Protein AF-A0A1Y4CCP4-F1 (afdb_monomer_lite)

Radius of gyration: 14.46 Å; chains: 1; bounding box: 36×30×36 Å

Foldseek 3Di:
DWDQVLVLLVVLCVLVVQAAPVQSVVQSVVVLVCPDFKWKWKDFGHHIDIDHLLQCLAPPRPNVCVLQVCAPHPGTDMWMKMWGFPDADPSTGITWIATDDSNVVNVLSVVRRDNDSVSCVVVSVVVRVVRVPPDIPPDSVSVVVVSVVSD

Secondary structure (DSSP, 8-state):
--EEHHHHHHHHHHH-TTS-HHHHHHHHHHHHTT--SEEEEEEETTEEEEEEHHHHTBTT-HHHHHHHTTTT---S-EEEEEEEEEEEETTEEEEEEEEE-HHHHHHHHHHH-BSSHHHHHHHHHHHHHHHHHS--B-SHHHHHHHHHHT-

Sequence (151 aa):
MKADLTGILALFADYRPQLDPDSLALDIRKLERQEDKDYLFLSRREKSYLFPVEDVYLAESYANLCWTAYLGFPGPHVDALYLHVSRAVHGHPFGSVTVLDYAASAQDAERFAARTRREAVPYVRRVVRHYRTHVQIGSTLDFIKILRESR

Structure (mmCIF, N/CA/C/O backbone):
data_AF-A0A1Y4CCP4-F1
#
_entry.id   AF-A0A1Y4CCP4-F1
#
loop_
_atom_site.group_PDB
_atom_site.id
_atom_site.type_symbol
_atom_site.label_atom_id
_atom_site.label_alt_id
_atom_site.label_comp_id
_atom_site.label_asym_id
_atom_site.label_entity_id
_atom_site.label_seq_id
_atom_site.pdbx_PDB_ins_code
_atom_site.Cartn_x
_atom_site.Cartn_y
_atom_site.Cartn_z
_atom_site.occupancy
_atom_site.B_iso_or_equiv
_atom_site.auth_seq_id
_atom_site.auth_comp_id
_atom_site.auth_asym_id
_atom_site.auth_atom_id
_atom_site.pdbx_PDB_model_num
ATOM 1 N N . MET A 1 1 ? -5.529 1.743 -20.017 1.00 55.31 1 MET A N 1
ATOM 2 C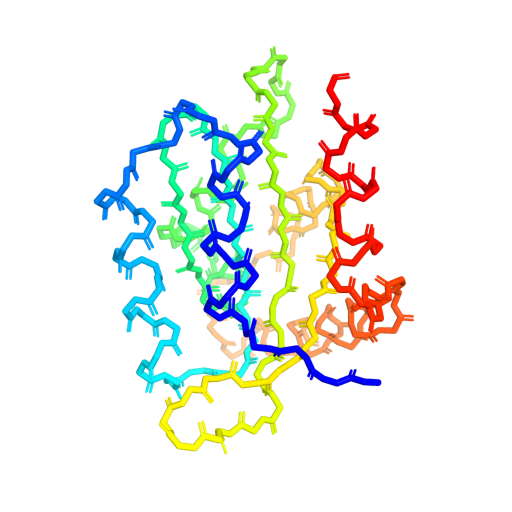 CA . MET A 1 1 ? -4.599 0.592 -20.067 1.00 55.31 1 MET A CA 1
ATOM 3 C C . MET A 1 1 ? -4.506 -0.007 -18.661 1.00 55.31 1 MET A C 1
ATOM 5 O O . MET A 1 1 ? -4.713 0.737 -17.711 1.00 55.31 1 MET A O 1
ATOM 9 N N . LYS A 1 2 ? -4.311 -1.323 -18.504 1.00 79.12 2 LYS A N 1
ATOM 10 C CA . LYS A 1 2 ? -4.103 -1.978 -17.195 1.00 79.12 2 LYS A CA 1
ATOM 11 C C . LYS A 1 2 ? -2.723 -2.620 -17.209 1.00 79.12 2 LYS A C 1
ATOM 13 O O . LYS A 1 2 ? -2.410 -3.298 -18.184 1.00 79.12 2 LYS A O 1
ATOM 18 N N . ALA A 1 3 ? -1.930 -2.374 -16.176 1.00 84.06 3 ALA A N 1
ATOM 19 C CA . ALA A 1 3 ? -0.546 -2.818 -16.098 1.00 84.06 3 ALA A CA 1
ATOM 20 C C . ALA A 1 3 ? -0.421 -4.106 -15.283 1.00 84.06 3 ALA A C 1
ATOM 22 O O . ALA A 1 3 ? -1.238 -4.349 -14.393 1.00 84.06 3 ALA A O 1
ATOM 23 N N . ASP A 1 4 ? 0.599 -4.902 -15.588 1.00 90.88 4 ASP A N 1
ATOM 24 C CA . ASP A 1 4 ? 1.053 -5.975 -14.708 1.00 90.88 4 ASP A CA 1
ATOM 25 C C . ASP A 1 4 ? 1.650 -5.346 -13.446 1.00 90.88 4 ASP A C 1
ATOM 27 O O . ASP A 1 4 ? 2.652 -4.630 -13.505 1.00 90.88 4 ASP A O 1
ATOM 31 N N . LEU A 1 5 ? 0.999 -5.574 -12.307 1.00 92.75 5 LEU A N 1
ATOM 32 C CA . LEU A 1 5 ? 1.408 -4.967 -11.049 1.00 92.75 5 LEU A CA 1
ATOM 33 C C . LEU A 1 5 ? 2.695 -5.593 -10.500 1.00 92.75 5 LEU A C 1
ATOM 35 O O . LEU A 1 5 ? 3.468 -4.891 -9.853 1.00 92.75 5 LEU A O 1
ATOM 39 N N . THR A 1 6 ? 2.961 -6.871 -10.791 1.00 93.56 6 THR A N 1
ATOM 40 C CA . THR A 1 6 ? 4.230 -7.513 -10.406 1.00 93.56 6 THR A CA 1
ATOM 41 C C . THR A 1 6 ? 5.387 -6.936 -11.207 1.00 93.56 6 THR A C 1
ATOM 43 O O . THR A 1 6 ? 6.397 -6.548 -10.626 1.00 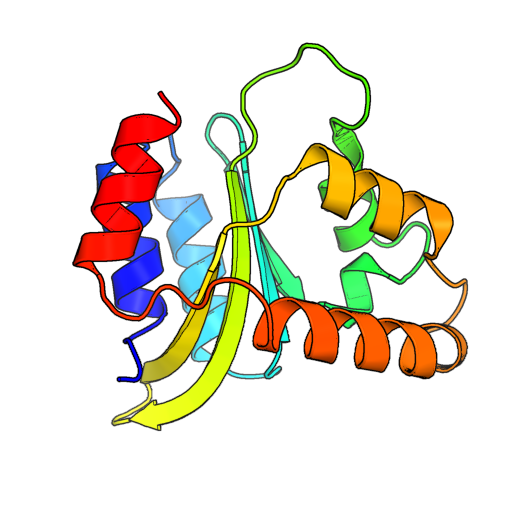93.56 6 THR A O 1
ATOM 46 N N . GLY A 1 7 ? 5.193 -6.751 -12.516 1.00 91.00 7 GLY A N 1
ATOM 47 C CA . GLY A 1 7 ? 6.147 -6.060 -13.382 1.00 91.00 7 GLY A CA 1
ATOM 48 C C . GLY A 1 7 ? 6.407 -4.611 -12.959 1.00 91.00 7 GLY A C 1
ATOM 49 O O . GLY A 1 7 ? 7.547 -4.157 -13.011 1.00 91.00 7 GLY A O 1
ATOM 50 N N . ILE A 1 8 ? 5.386 -3.889 -12.480 1.00 89.62 8 ILE A N 1
ATOM 51 C CA . ILE A 1 8 ? 5.577 -2.540 -11.920 1.00 89.62 8 ILE A CA 1
ATOM 52 C C . ILE A 1 8 ? 6.453 -2.573 -10.664 1.00 89.62 8 ILE A C 1
ATOM 54 O O . ILE A 1 8 ? 7.358 -1.749 -10.547 1.00 89.62 8 ILE A O 1
ATOM 58 N N . LEU A 1 9 ? 6.195 -3.491 -9.729 1.00 92.00 9 LEU A N 1
ATOM 59 C CA . LEU A 1 9 ? 6.995 -3.604 -8.508 1.00 92.00 9 LEU A CA 1
ATOM 60 C C . LEU A 1 9 ? 8.436 -4.038 -8.807 1.00 92.00 9 LEU A C 1
ATOM 62 O O . LEU A 1 9 ? 9.363 -3.493 -8.219 1.00 92.00 9 LEU A O 1
ATOM 66 N N . ALA A 1 10 ? 8.639 -4.948 -9.761 1.00 91.38 10 ALA A N 1
ATOM 67 C CA . ALA A 1 10 ? 9.975 -5.319 -10.221 1.00 91.38 10 ALA A CA 1
ATOM 68 C C . ALA A 1 10 ? 10.721 -4.110 -10.809 1.00 91.38 10 ALA A C 1
ATOM 70 O O . ALA A 1 10 ? 11.841 -3.821 -10.400 1.00 91.38 10 ALA A O 1
ATOM 71 N N . LEU A 1 11 ? 10.063 -3.341 -11.683 1.00 88.12 11 LEU A N 1
ATOM 72 C CA . LEU A 1 11 ? 10.630 -2.113 -12.241 1.00 88.12 11 LEU A CA 1
ATOM 73 C C . LEU A 1 11 ? 10.920 -1.063 -11.163 1.00 88.12 11 LEU A C 1
ATOM 75 O O . LEU A 1 11 ? 11.898 -0.331 -11.265 1.00 88.12 11 LEU A O 1
ATOM 79 N N . PHE A 1 12 ? 10.084 -0.961 -10.129 1.00 86.50 12 PHE A N 1
ATOM 80 C CA . PHE A 1 12 ? 10.320 -0.047 -9.013 1.00 86.50 12 PHE A CA 1
ATOM 81 C C . PHE A 1 12 ? 11.688 -0.299 -8.353 1.00 86.50 12 PHE A C 1
ATOM 83 O O . PHE A 1 12 ? 12.386 0.662 -8.018 1.00 86.50 12 PHE A O 1
ATOM 90 N N . ALA A 1 13 ? 12.107 -1.565 -8.240 1.00 86.06 13 ALA A N 1
ATOM 91 C CA . ALA A 1 13 ? 13.412 -1.947 -7.698 1.00 86.06 13 ALA A CA 1
ATOM 92 C C . ALA A 1 13 ? 14.580 -1.363 -8.512 1.00 86.06 13 ALA A C 1
ATOM 94 O O . ALA A 1 13 ? 15.555 -0.886 -7.931 1.00 86.06 13 ALA A O 1
ATOM 95 N N . ASP A 1 14 ? 14.447 -1.295 -9.841 1.00 86.31 14 ASP A N 1
ATOM 96 C CA . ASP A 1 14 ? 15.472 -0.722 -10.727 1.00 86.31 14 ASP A CA 1
ATOM 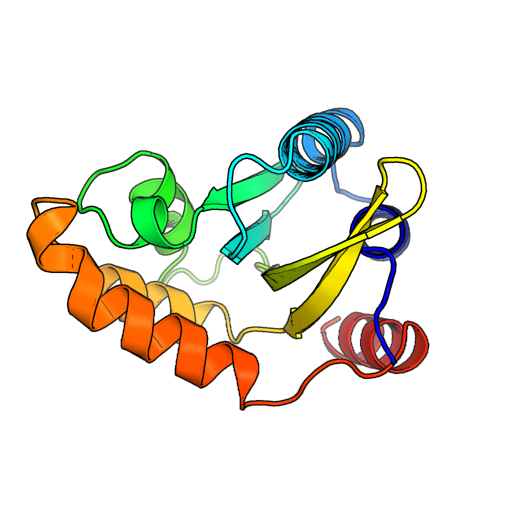97 C C . ASP A 1 14 ? 15.731 0.769 -10.433 1.00 86.31 14 ASP A C 1
ATOM 99 O O . ASP A 1 14 ? 16.826 1.287 -10.667 1.00 86.31 14 ASP A O 1
ATOM 103 N N . TYR A 1 15 ? 14.736 1.478 -9.885 1.00 83.44 15 TYR A N 1
ATOM 104 C CA . TYR A 1 15 ? 14.841 2.890 -9.495 1.00 83.44 15 TYR A CA 1
ATOM 105 C C . TYR A 1 15 ? 15.200 3.101 -8.021 1.00 83.44 15 TYR A C 1
ATOM 107 O O . TYR A 1 15 ? 15.440 4.247 -7.618 1.00 83.44 15 TYR A O 1
ATOM 115 N N . ARG A 1 16 ? 15.239 2.034 -7.218 1.00 86.06 16 ARG A N 1
ATOM 116 C CA . ARG A 1 16 ? 15.560 2.044 -5.785 1.00 86.06 16 ARG A CA 1
ATOM 117 C C . ARG A 1 16 ? 16.606 0.960 -5.490 1.00 86.06 16 ARG A C 1
ATOM 119 O O . ARG A 1 16 ? 16.286 -0.031 -4.842 1.00 86.06 16 ARG A O 1
ATOM 126 N N . PRO A 1 17 ? 17.866 1.148 -5.927 1.00 83.88 17 PRO A N 1
ATOM 127 C CA . PRO A 1 17 ? 18.911 0.122 -5.835 1.00 83.88 17 PRO A CA 1
ATOM 128 C C . PRO A 1 17 ? 19.266 -0.291 -4.399 1.00 83.88 17 PRO A C 1
ATOM 130 O O . PRO A 1 17 ? 19.892 -1.324 -4.197 1.00 83.88 17 PRO A O 1
ATOM 133 N N . GLN A 1 18 ? 18.890 0.513 -3.402 1.00 88.06 18 GLN A N 1
ATOM 134 C CA . GLN A 1 18 ? 19.038 0.184 -1.987 1.00 88.06 18 GLN A CA 1
ATOM 135 C C . GLN A 1 18 ? 18.018 -0.848 -1.481 1.00 88.06 18 GLN A C 1
ATOM 137 O O . GLN A 1 18 ? 18.183 -1.356 -0.376 1.00 88.06 18 GLN A O 1
ATOM 142 N N . LEU A 1 19 ? 16.947 -1.117 -2.237 1.00 91.69 19 LEU A N 1
ATOM 143 C CA . LEU A 1 19 ? 15.879 -2.016 -1.824 1.00 91.69 19 LEU A CA 1
ATOM 144 C C . LEU A 1 19 ? 16.377 -3.465 -1.804 1.00 91.69 19 LEU A C 1
ATOM 146 O O . LEU A 1 19 ? 16.911 -3.964 -2.791 1.00 91.69 19 LEU A O 1
ATOM 150 N N . ASP A 1 20 ? 16.161 -4.140 -0.680 1.00 94.56 20 ASP A N 1
ATOM 151 C CA . ASP A 1 20 ? 16.456 -5.556 -0.501 1.00 94.56 20 ASP A CA 1
ATOM 152 C C . ASP A 1 20 ? 15.581 -6.401 -1.451 1.00 94.56 20 ASP A C 1
ATOM 154 O O . ASP A 1 20 ? 14.348 -6.400 -1.304 1.00 94.56 20 ASP A O 1
ATOM 158 N N . PRO A 1 21 ? 16.178 -7.136 -2.411 1.00 93.31 21 PRO A N 1
ATOM 159 C CA . PRO A 1 21 ? 15.424 -7.934 -3.375 1.00 93.31 21 PRO A CA 1
ATOM 160 C C . PRO A 1 21 ? 14.528 -8.984 -2.718 1.00 93.31 21 PRO A C 1
ATOM 162 O O . PRO A 1 21 ? 13.428 -9.244 -3.209 1.00 93.31 21 PRO A O 1
ATOM 165 N N . ASP A 1 22 ? 14.953 -9.555 -1.588 1.00 95.06 22 ASP A N 1
ATOM 166 C CA . ASP A 1 22 ? 14.171 -10.564 -0.875 1.00 95.06 22 ASP A CA 1
ATOM 167 C C . ASP A 1 22 ? 12.950 -9.937 -0.194 1.00 95.06 22 ASP A C 1
ATOM 169 O O . ASP A 1 22 ? 11.876 -10.544 -0.163 1.00 95.06 22 ASP A O 1
ATOM 173 N N . SER A 1 23 ? 13.077 -8.694 0.290 1.00 95.00 23 SER A N 1
ATOM 174 C CA . SER A 1 23 ? 11.948 -7.923 0.828 1.00 95.00 23 SER A CA 1
ATOM 175 C C . SER A 1 23 ? 10.879 -7.718 -0.244 1.00 95.00 23 SER A C 1
ATOM 177 O O . SER A 1 23 ? 9.705 -8.007 -0.012 1.00 95.00 23 SER A O 1
ATOM 179 N N . LEU A 1 24 ? 11.285 -7.292 -1.442 1.00 95.81 24 LEU A N 1
ATOM 180 C CA . LEU A 1 24 ? 10.362 -7.060 -2.550 1.00 95.81 24 LEU A CA 1
ATOM 181 C C . LEU A 1 24 ? 9.746 -8.362 -3.074 1.00 95.81 24 LEU A C 1
ATOM 183 O O . LEU A 1 24 ? 8.560 -8.400 -3.404 1.00 95.81 24 LEU A O 1
ATOM 187 N N . ALA A 1 25 ? 10.521 -9.447 -3.126 1.00 95.81 25 ALA A N 1
ATOM 188 C CA . ALA A 1 25 ? 10.028 -10.749 -3.560 1.00 95.81 25 ALA A CA 1
ATOM 189 C C . ALA A 1 25 ? 8.890 -11.268 -2.662 1.00 95.81 25 ALA A C 1
ATOM 191 O O . ALA A 1 25 ? 7.954 -11.899 -3.159 1.00 95.81 25 ALA A O 1
ATOM 192 N N . LEU A 1 26 ? 8.930 -10.992 -1.353 1.00 96.38 26 LEU A N 1
ATOM 193 C CA . LEU A 1 26 ? 7.835 -11.330 -0.437 1.00 96.38 26 LEU A CA 1
ATOM 194 C C . LEU A 1 26 ? 6.557 -10.547 -0.757 1.00 96.38 26 LEU A C 1
ATOM 196 O O . LEU A 1 26 ? 5.474 -11.137 -0.786 1.00 96.38 26 LEU A O 1
ATOM 200 N N . ASP A 1 27 ? 6.681 -9.254 -1.046 1.00 96.31 27 ASP A N 1
ATOM 201 C CA . ASP A 1 27 ? 5.551 -8.402 -1.419 1.00 96.31 27 ASP A CA 1
ATOM 202 C C . ASP A 1 27 ? 4.939 -8.815 -2.761 1.00 96.31 27 ASP A C 1
ATOM 204 O O . ASP A 1 27 ? 3.716 -8.914 -2.883 1.00 96.31 27 ASP A O 1
ATOM 208 N N . ILE A 1 28 ? 5.776 -9.139 -3.750 1.00 95.81 28 ILE A N 1
ATOM 209 C CA . ILE A 1 28 ? 5.334 -9.663 -5.049 1.00 95.81 28 ILE A CA 1
ATOM 210 C C . ILE A 1 28 ? 4.566 -10.973 -4.861 1.00 95.81 28 ILE A C 1
ATOM 212 O O . ILE A 1 28 ? 3.439 -11.088 -5.338 1.00 95.81 28 ILE A O 1
ATOM 216 N N . ARG A 1 29 ? 5.104 -11.928 -4.090 1.00 95.50 29 ARG A N 1
ATOM 217 C CA . ARG A 1 29 ? 4.407 -13.195 -3.801 1.00 95.50 29 ARG A CA 1
ATOM 218 C C . ARG A 1 29 ? 3.072 -12.972 -3.101 1.00 95.50 29 ARG A C 1
ATOM 220 O O . ARG A 1 29 ? 2.116 -13.698 -3.360 1.00 95.50 29 ARG A O 1
ATOM 227 N N . LYS A 1 30 ? 2.989 -11.990 -2.198 1.00 95.00 30 LYS A N 1
ATOM 228 C CA . LYS A 1 30 ? 1.725 -11.621 -1.548 1.00 95.00 30 LYS A CA 1
ATOM 229 C C . LYS A 1 30 ? 0.717 -11.087 -2.566 1.00 95.00 30 LYS A C 1
ATOM 231 O O . LYS A 1 30 ? -0.446 -11.478 -2.522 1.00 95.00 30 LYS A O 1
ATOM 236 N N . LEU A 1 31 ? 1.160 -10.248 -3.498 1.00 95.00 31 LEU A N 1
ATOM 237 C CA . LEU A 1 31 ? 0.317 -9.708 -4.562 1.00 95.00 31 LEU A CA 1
ATOM 238 C C . LEU A 1 31 ? -0.180 -10.797 -5.527 1.00 95.00 31 LEU A C 1
ATOM 240 O O . LEU A 1 31 ? -1.338 -10.768 -5.937 1.00 95.00 31 LEU A O 1
ATOM 244 N N . GLU A 1 32 ? 0.662 -11.778 -5.860 1.00 95.06 32 GLU A N 1
ATOM 245 C CA . GLU A 1 32 ? 0.321 -12.908 -6.740 1.00 95.06 32 GLU A CA 1
ATOM 246 C C . GLU A 1 32 ? -0.775 -13.814 -6.164 1.00 95.06 32 GLU A C 1
ATOM 248 O O . GLU A 1 32 ? -1.589 -14.349 -6.923 1.00 95.06 32 GLU A O 1
ATOM 253 N N . ARG A 1 33 ? -0.850 -13.943 -4.830 1.00 93.94 33 ARG A N 1
ATOM 254 C CA . ARG A 1 33 ? -1.922 -14.696 -4.152 1.00 93.94 33 ARG A CA 1
ATOM 255 C C . ARG A 1 33 ? -3.302 -14.071 -4.338 1.00 93.94 33 ARG A C 1
ATOM 257 O O . ARG A 1 33 ? -4.289 -14.790 -4.232 1.00 93.94 33 ARG A O 1
ATOM 264 N N . GLN A 1 34 ? -3.372 -12.767 -4.632 1.00 89.38 34 GLN A N 1
ATOM 265 C CA . GLN A 1 34 ? -4.616 -12.054 -4.951 1.00 89.38 34 GLN A CA 1
ATOM 266 C C . GLN A 1 34 ? -5.717 -12.232 -3.889 1.00 89.38 34 GLN A C 1
ATOM 268 O O . GLN A 1 34 ? -6.901 -12.331 -4.211 1.00 89.38 34 GLN A O 1
ATOM 273 N N . GLU A 1 35 ? -5.316 -12.277 -2.617 1.00 92.56 35 GLU A N 1
ATOM 274 C CA . GLU A 1 35 ? -6.223 -12.408 -1.467 1.00 92.56 35 GLU A CA 1
ATOM 275 C C . GLU A 1 35 ? -7.086 -11.148 -1.266 1.00 92.56 35 GLU A C 1
ATOM 277 O O . GLU A 1 35 ? -8.197 -11.235 -0.750 1.00 92.56 35 GLU A O 1
ATOM 282 N N . ASP A 1 36 ? -6.616 -10.000 -1.765 1.00 94.31 36 ASP A N 1
ATOM 283 C CA . ASP A 1 36 ? -7.297 -8.708 -1.751 1.00 94.31 36 ASP A CA 1
ATOM 284 C C . ASP A 1 36 ? -7.234 -8.026 -3.124 1.00 94.31 36 ASP A C 1
ATOM 286 O O . ASP A 1 36 ? -6.495 -8.416 -4.032 1.00 94.31 36 ASP A O 1
ATOM 290 N N . LYS A 1 37 ? -8.039 -6.972 -3.288 1.00 94.38 37 LYS A N 1
ATOM 291 C CA . LYS A 1 37 ? -8.059 -6.157 -4.516 1.00 94.38 37 LYS A CA 1
ATOM 292 C C . LYS A 1 37 ? -7.316 -4.841 -4.391 1.00 94.38 37 LYS A C 1
ATOM 294 O O . LYS A 1 37 ? -6.963 -4.252 -5.409 1.00 94.38 37 LYS A O 1
ATOM 299 N N . ASP A 1 38 ? -7.140 -4.357 -3.173 1.00 96.12 38 ASP A N 1
ATOM 300 C CA . ASP A 1 38 ? -6.722 -2.994 -2.895 1.00 96.12 38 ASP A CA 1
ATOM 301 C C . ASP A 1 38 ? -5.586 -3.033 -1.879 1.00 96.12 38 ASP A C 1
ATOM 303 O O . ASP A 1 38 ? -5.790 -3.391 -0.717 1.00 96.12 38 ASP A O 1
ATOM 307 N N . TYR A 1 39 ? -4.392 -2.658 -2.330 1.00 97.56 39 TYR A N 1
ATOM 308 C CA . TYR A 1 39 ? -3.175 -2.704 -1.535 1.00 97.56 39 TYR A CA 1
ATOM 309 C C . TYR A 1 39 ? -2.501 -1.339 -1.447 1.00 97.56 39 TYR A C 1
ATOM 311 O O . TYR A 1 39 ? -2.580 -0.514 -2.359 1.00 97.56 39 TYR A O 1
ATOM 319 N N . LEU A 1 40 ? -1.786 -1.143 -0.349 1.00 97.44 40 LEU A N 1
ATOM 320 C CA . LEU A 1 40 ? -0.847 -0.064 -0.122 1.00 97.44 40 LEU A CA 1
ATOM 321 C C . LEU A 1 40 ? 0.559 -0.658 -0.056 1.00 97.44 40 LEU A C 1
ATOM 323 O O . LEU A 1 40 ? 0.840 -1.531 0.765 1.00 97.44 40 LEU A O 1
ATOM 327 N N . PHE A 1 41 ? 1.420 -0.200 -0.955 1.00 97.06 41 PHE A N 1
ATOM 328 C CA . PHE A 1 41 ? 2.833 -0.541 -0.991 1.00 97.06 41 PHE A CA 1
ATOM 329 C C . PHE A 1 41 ? 3.638 0.637 -0.463 1.00 97.06 41 PHE A C 1
ATOM 331 O O . PHE A 1 41 ? 3.405 1.777 -0.868 1.00 97.06 41 PHE A O 1
ATOM 338 N N . LEU A 1 42 ? 4.600 0.358 0.407 1.00 94.12 42 LEU A N 1
ATOM 339 C CA . LEU A 1 42 ? 5.580 1.339 0.843 1.00 94.12 42 LEU A CA 1
ATOM 340 C C . LEU A 1 42 ? 6.996 0.809 0.655 1.00 94.12 42 LEU A C 1
ATOM 342 O O . LEU A 1 42 ? 7.252 -0.376 0.856 1.00 94.12 42 LEU A O 1
ATOM 346 N N . SER A 1 43 ? 7.921 1.704 0.336 1.00 93.31 43 SER A N 1
ATOM 347 C CA . SER A 1 43 ? 9.353 1.424 0.324 1.00 93.31 43 SER A CA 1
ATOM 348 C C . SER A 1 43 ? 10.087 2.503 1.103 1.00 93.31 43 SER A C 1
ATOM 350 O O . SER A 1 43 ? 9.866 3.697 0.902 1.00 93.31 43 SER A O 1
ATOM 352 N N . ARG A 1 44 ? 10.957 2.076 2.017 1.00 90.62 44 ARG A N 1
ATOM 353 C CA . ARG A 1 44 ? 11.808 2.955 2.822 1.00 90.62 44 ARG A CA 1
ATOM 354 C C . ARG A 1 44 ? 13.124 2.258 3.139 1.00 90.62 44 ARG A C 1
ATOM 356 O O . ARG A 1 44 ? 13.131 1.099 3.556 1.00 90.62 44 ARG A O 1
ATOM 363 N N . ARG A 1 45 ? 14.235 2.992 3.028 1.00 88.44 45 ARG A N 1
ATOM 364 C CA . ARG A 1 45 ? 15.588 2.425 3.179 1.00 88.44 45 ARG A CA 1
ATOM 365 C C . ARG A 1 45 ? 15.725 1.164 2.310 1.00 88.44 45 ARG A C 1
ATOM 367 O O . ARG A 1 45 ? 15.475 1.246 1.114 1.00 88.44 45 ARG A O 1
ATOM 374 N N . GLU A 1 46 ? 16.051 0.023 2.907 1.00 92.00 46 GLU A N 1
ATOM 375 C CA . GLU A 1 46 ? 16.215 -1.259 2.231 1.00 92.00 46 GLU A CA 1
ATOM 376 C C . GLU A 1 46 ? 14.950 -2.128 2.258 1.00 92.00 46 GLU A C 1
ATOM 378 O O . GLU A 1 46 ? 14.991 -3.257 1.788 1.00 92.00 46 GLU A O 1
ATOM 383 N N . LYS A 1 47 ? 13.828 -1.672 2.830 1.00 94.06 47 LYS A N 1
ATOM 384 C CA . LYS A 1 47 ? 12.643 -2.518 3.048 1.00 94.06 47 LYS A CA 1
ATOM 385 C C . LYS A 1 47 ? 11.421 -2.026 2.289 1.00 94.06 47 LYS A C 1
ATOM 387 O O . LYS A 1 47 ? 11.104 -0.835 2.301 1.00 94.06 47 LYS A O 1
ATOM 392 N N . SER A 1 48 ? 10.693 -2.982 1.730 1.00 95.88 48 SER A N 1
ATOM 393 C CA . SER A 1 48 ? 9.358 -2.796 1.174 1.00 95.88 48 SER A CA 1
ATOM 394 C C . SER A 1 48 ? 8.313 -3.537 1.997 1.00 95.88 48 SER A C 1
ATOM 396 O O . SER A 1 48 ? 8.630 -4.488 2.716 1.00 95.88 48 SER A O 1
ATOM 398 N N . TYR A 1 49 ? 7.076 -3.051 1.923 1.00 97.06 49 TYR A N 1
ATOM 399 C CA . TYR A 1 49 ? 5.936 -3.678 2.571 1.00 97.06 49 TYR A CA 1
ATOM 400 C C . TYR A 1 49 ? 4.687 -3.497 1.719 1.00 97.06 49 TYR A C 1
ATOM 402 O O . TYR A 1 49 ? 4.380 -2.381 1.292 1.00 97.06 49 TYR A O 1
ATOM 410 N N . LEU A 1 50 ? 3.923 -4.571 1.548 1.00 97.81 50 LEU A N 1
ATOM 411 C CA . LEU A 1 50 ? 2.619 -4.568 0.897 1.00 97.81 50 LEU A CA 1
ATOM 412 C C . LEU A 1 50 ? 1.511 -4.957 1.883 1.00 97.81 50 LEU A C 1
ATOM 414 O O . LEU A 1 50 ? 1.489 -6.067 2.428 1.00 97.81 50 LEU A O 1
ATOM 418 N N . PHE A 1 51 ? 0.532 -4.077 2.071 1.00 97.81 51 PHE A N 1
ATOM 419 C CA . PHE A 1 51 ? -0.591 -4.285 2.986 1.00 97.81 51 PHE A CA 1
ATOM 420 C C . PHE A 1 51 ? -1.936 -4.137 2.278 1.00 97.81 51 PHE A C 1
ATOM 422 O O . PHE A 1 51 ? -2.072 -3.246 1.442 1.00 97.81 51 PHE A O 1
ATOM 429 N N . PRO A 1 52 ? -2.953 -4.952 2.607 1.00 97.31 52 PRO A N 1
ATOM 430 C CA . PRO A 1 52 ? -4.332 -4.623 2.269 1.00 97.31 52 PRO A CA 1
ATOM 431 C C . PRO A 1 52 ? -4.684 -3.246 2.839 1.00 97.31 52 PRO A C 1
ATOM 433 O O . PRO A 1 52 ? -4.302 -2.928 3.969 1.00 97.31 52 PRO A O 1
ATOM 436 N N . VAL A 1 53 ? -5.425 -2.426 2.086 1.00 97.12 53 VAL A N 1
ATOM 437 C CA . VAL A 1 53 ? -5.826 -1.085 2.562 1.00 97.12 53 VAL A CA 1
ATOM 438 C C . VAL A 1 53 ? -6.564 -1.189 3.900 1.00 97.12 53 VAL A C 1
ATOM 440 O O . VAL A 1 53 ? -6.360 -0.360 4.780 1.00 97.12 53 VAL A O 1
ATOM 443 N N . GLU A 1 54 ? -7.395 -2.219 4.081 1.00 96.06 54 GLU A N 1
ATOM 444 C CA . GLU A 1 54 ? -8.159 -2.406 5.318 1.00 96.06 54 GLU A CA 1
ATOM 445 C C . GLU A 1 54 ? -7.287 -2.545 6.568 1.00 96.06 54 GLU A C 1
ATOM 447 O O . GLU A 1 54 ? -7.641 -2.000 7.613 1.00 96.06 54 GLU A O 1
ATOM 452 N N . ASP A 1 55 ? -6.134 -3.206 6.458 1.00 97.25 55 ASP A N 1
ATOM 453 C CA . ASP A 1 55 ? -5.240 -3.412 7.593 1.00 97.25 55 ASP A CA 1
ATOM 454 C C . ASP A 1 55 ? -4.525 -2.111 7.972 1.00 97.25 55 ASP A C 1
ATOM 456 O O . ASP A 1 55 ? -4.302 -1.859 9.154 1.00 97.25 55 ASP A O 1
ATOM 460 N N . VAL A 1 56 ? -4.217 -1.241 7.004 1.00 97.88 56 VAL A N 1
ATOM 461 C CA . VAL A 1 56 ? -3.603 0.075 7.271 1.00 97.88 56 VAL A CA 1
ATOM 462 C C . VAL A 1 56 ? -4.548 1.000 8.045 1.00 97.88 56 VAL A C 1
ATOM 464 O O . VAL A 1 56 ? -4.089 1.799 8.858 1.00 97.88 56 VAL A O 1
ATOM 467 N N . TYR A 1 57 ? -5.863 0.863 7.851 1.00 97.69 57 TYR A N 1
ATOM 468 C CA . TYR A 1 57 ? -6.891 1.618 8.584 1.00 97.69 57 TYR A CA 1
ATOM 469 C C . TYR A 1 57 ? -7.424 0.889 9.824 1.00 97.69 57 TYR A C 1
ATOM 471 O O . TYR A 1 57 ? -8.450 1.285 10.383 1.00 97.69 57 TYR A O 1
ATOM 479 N N . LEU A 1 58 ? -6.732 -0.155 10.277 1.00 97.56 58 LEU A N 1
ATOM 480 C CA . LEU A 1 58 ? -6.977 -0.789 11.564 1.00 97.56 58 LEU A CA 1
ATOM 481 C C . LEU A 1 58 ? -5.947 -0.275 12.575 1.00 97.56 58 LEU A C 1
ATOM 483 O O . LEU A 1 58 ? -4.750 -0.504 12.416 1.00 97.56 58 LEU A O 1
ATOM 487 N N . ALA A 1 59 ? -6.413 0.429 13.602 1.00 96.62 59 ALA A N 1
ATOM 488 C CA . ALA A 1 59 ? -5.562 1.055 14.606 1.00 96.62 59 ALA A CA 1
ATOM 489 C C . ALA A 1 59 ? -4.655 0.023 15.284 1.00 96.62 59 ALA A C 1
ATOM 491 O O . ALA A 1 59 ? -5.101 -1.079 15.604 1.00 96.62 59 ALA A O 1
ATOM 492 N N . GLU A 1 60 ? -3.385 0.393 15.475 1.00 94.69 60 GLU A N 1
ATOM 493 C CA . GLU A 1 60 ? -2.354 -0.432 16.127 1.00 94.69 60 GLU A CA 1
ATOM 494 C C . GLU A 1 60 ? -2.048 -1.764 15.418 1.00 94.69 60 GLU A C 1
ATOM 496 O O . GLU A 1 60 ? -1.245 -2.563 15.903 1.00 94.69 60 GLU A O 1
ATOM 501 N N . SER A 1 61 ? -2.629 -2.009 14.239 1.00 97.50 61 SER A N 1
ATOM 502 C CA . SER A 1 61 ? -2.231 -3.136 13.408 1.00 97.50 61 SER A CA 1
ATOM 503 C C . SER A 1 61 ? -0.778 -2.961 12.960 1.00 97.50 61 SER A C 1
ATOM 505 O O . SER A 1 61 ? -0.277 -1.844 12.805 1.00 97.50 61 SER A O 1
ATOM 507 N N . TYR A 1 62 ? -0.098 -4.071 12.672 1.00 97.31 62 TYR A N 1
ATOM 508 C CA . TYR A 1 62 ? 1.258 -4.011 12.127 1.00 97.31 62 TYR A CA 1
ATOM 509 C C . TYR A 1 62 ? 1.336 -3.165 10.844 1.00 97.31 62 TYR A C 1
ATOM 511 O O . TYR A 1 62 ? 2.293 -2.415 10.658 1.00 97.31 62 TYR A O 1
ATOM 519 N N . ALA A 1 63 ? 0.314 -3.242 9.986 1.00 97.69 63 ALA A N 1
ATOM 520 C CA . ALA A 1 63 ? 0.235 -2.458 8.760 1.00 97.69 63 ALA A CA 1
ATOM 521 C C . ALA A 1 63 ? 0.092 -0.958 9.048 1.00 97.69 63 ALA A C 1
ATOM 523 O O . ALA A 1 63 ? 0.798 -0.156 8.441 1.00 97.69 63 ALA A O 1
ATOM 524 N N . ASN A 1 64 ? -0.768 -0.583 9.998 1.00 97.81 64 ASN A N 1
ATOM 525 C CA . ASN A 1 64 ? -0.960 0.804 10.411 1.00 97.81 64 ASN A CA 1
ATOM 526 C C . ASN A 1 64 ? 0.326 1.386 11.002 1.00 97.81 64 ASN A C 1
ATOM 528 O O . ASN A 1 64 ? 0.811 2.400 10.510 1.00 97.81 64 ASN A O 1
ATOM 532 N N . LEU A 1 65 ? 0.931 0.686 11.966 1.00 96.88 65 LEU A N 1
ATOM 533 C CA . LEU A 1 65 ? 2.192 1.093 12.589 1.00 96.88 65 LEU A CA 1
ATOM 534 C C . LEU A 1 65 ? 3.317 1.217 11.557 1.00 96.88 65 LEU A C 1
ATOM 536 O O . LEU A 1 65 ? 4.099 2.162 11.597 1.00 96.88 65 LEU A O 1
ATOM 540 N N . CYS A 1 66 ? 3.395 0.291 10.596 1.00 96.00 66 CYS A N 1
ATOM 541 C CA . CYS A 1 66 ? 4.360 0.396 9.508 1.00 96.00 66 CYS A CA 1
ATOM 542 C C . CYS A 1 66 ? 4.089 1.598 8.607 1.00 96.00 66 CYS A C 1
ATOM 544 O O . CYS A 1 66 ? 5.047 2.250 8.192 1.00 96.00 66 CYS A O 1
ATOM 546 N N . TRP A 1 67 ? 2.830 1.876 8.279 1.00 96.69 67 TRP A N 1
ATOM 547 C CA . TRP A 1 67 ? 2.461 2.966 7.382 1.00 96.69 67 TRP A CA 1
ATOM 548 C C . TRP A 1 67 ? 2.719 4.336 8.018 1.00 96.69 67 TRP A C 1
ATOM 550 O O . TRP A 1 67 ? 3.230 5.232 7.353 1.00 96.69 67 TRP A O 1
ATOM 560 N N . THR A 1 68 ? 2.458 4.502 9.315 1.00 95.88 68 THR A N 1
ATOM 561 C CA . THR A 1 68 ? 2.571 5.795 10.013 1.00 95.88 68 THR A CA 1
ATOM 562 C C . THR A 1 68 ? 3.944 6.058 10.640 1.00 95.88 68 THR A C 1
ATOM 564 O O . THR A 1 68 ? 4.210 7.179 11.060 1.00 95.88 68 THR A O 1
ATOM 567 N N . ALA A 1 69 ? 4.852 5.074 10.648 1.00 93.38 69 ALA A N 1
ATOM 568 C CA . ALA A 1 69 ? 6.127 5.129 11.377 1.00 93.38 69 ALA A CA 1
ATOM 569 C C . ALA A 1 69 ? 7.022 6.357 11.106 1.00 93.38 69 ALA A C 1
ATOM 571 O O . ALA A 1 69 ? 7.812 6.722 11.973 1.00 93.38 69 ALA A O 1
ATOM 572 N N . TYR A 1 70 ? 6.954 6.962 9.917 1.00 89.50 70 TYR A N 1
ATOM 573 C CA . TYR A 1 70 ? 7.797 8.103 9.531 1.00 89.50 70 TYR A CA 1
ATOM 574 C C . TYR A 1 70 ? 7.022 9.420 9.425 1.00 89.50 70 TYR A C 1
ATOM 576 O O . TYR A 1 70 ? 7.564 10.422 8.956 1.00 89.50 70 TYR A O 1
ATOM 584 N N . LEU A 1 71 ? 5.768 9.452 9.878 1.00 89.44 71 LEU A N 1
ATOM 585 C CA . LEU A 1 71 ? 4.975 10.671 9.885 1.00 89.44 71 LEU A CA 1
ATOM 586 C C . LEU A 1 71 ? 5.632 11.739 10.776 1.00 89.44 71 LEU A C 1
ATOM 588 O O . LEU A 1 71 ? 5.943 11.493 11.938 1.00 89.44 71 LEU A O 1
ATOM 592 N N . GLY A 1 72 ? 5.867 12.929 10.217 1.00 81.62 72 GLY A N 1
ATOM 593 C CA . GLY A 1 72 ? 6.470 14.055 10.940 1.00 81.62 72 GLY A CA 1
ATOM 594 C C . GLY A 1 72 ? 7.979 13.944 11.197 1.00 81.62 72 GLY A C 1
ATOM 595 O O . GLY A 1 72 ? 8.552 14.852 11.798 1.00 81.62 72 GLY A O 1
ATOM 596 N N . PHE A 1 73 ? 8.644 12.885 10.726 1.00 80.31 73 PHE A N 1
ATOM 597 C CA . PHE A 1 73 ? 10.095 12.745 10.842 1.00 80.31 73 PHE A CA 1
ATOM 598 C C . PHE A 1 73 ? 10.800 13.239 9.572 1.00 80.31 73 PHE A C 1
ATOM 600 O O . PHE A 1 73 ? 10.384 12.875 8.472 1.00 80.31 73 PHE A O 1
ATOM 607 N N . PRO A 1 74 ? 11.936 13.957 9.681 1.00 70.38 74 PRO A N 1
ATOM 608 C CA . PRO A 1 74 ? 12.795 14.297 8.540 1.00 70.38 74 PRO A CA 1
ATOM 609 C C . PRO A 1 74 ? 13.608 13.077 8.056 1.00 70.38 74 PRO A C 1
ATOM 611 O O . PRO A 1 74 ? 14.768 13.198 7.672 1.00 70.38 74 PRO A O 1
ATOM 614 N N . GLY A 1 75 ? 13.037 11.877 8.185 1.00 69.62 75 GLY A N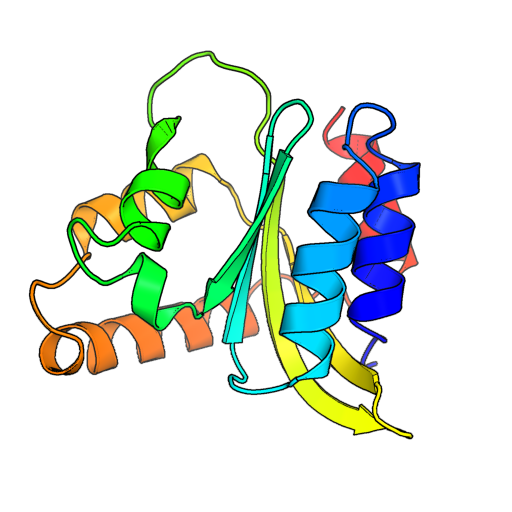 1
ATOM 615 C CA . GLY A 1 75 ? 13.688 10.602 7.929 1.00 69.62 75 GLY A CA 1
ATOM 616 C C . GLY A 1 75 ? 13.961 10.342 6.440 1.00 69.62 75 GLY A C 1
ATOM 617 O O . GLY A 1 75 ? 13.810 11.234 5.607 1.00 69.62 75 GLY A O 1
ATOM 618 N N . PRO A 1 76 ? 14.381 9.114 6.083 1.00 76.38 76 PRO A N 1
ATOM 619 C CA . PRO A 1 76 ? 14.577 8.736 4.688 1.00 76.38 76 PRO A CA 1
ATOM 620 C C . PRO A 1 76 ? 13.291 8.947 3.886 1.00 76.38 76 PRO A C 1
ATOM 622 O O . PRO A 1 76 ? 12.192 8.757 4.411 1.00 76.38 76 PRO A O 1
ATOM 625 N N . HIS A 1 77 ? 13.447 9.286 2.605 1.00 84.06 77 HIS A N 1
ATOM 626 C CA . HIS A 1 77 ? 12.333 9.345 1.665 1.00 84.06 77 HIS A CA 1
ATOM 627 C C . HIS A 1 77 ? 11.541 8.028 1.695 1.00 84.06 77 HIS A C 1
ATOM 629 O O . HIS A 1 77 ? 12.133 6.943 1.709 1.00 84.06 77 HIS A O 1
ATOM 635 N N . VAL A 1 78 ? 10.213 8.141 1.727 1.00 89.81 78 VAL A N 1
ATOM 636 C CA . VAL A 1 78 ? 9.292 7.004 1.706 1.00 89.81 78 VAL A CA 1
ATOM 637 C C . VAL A 1 78 ? 8.486 7.077 0.423 1.00 89.81 78 VAL A C 1
ATOM 639 O O . VAL A 1 78 ? 7.697 8.001 0.229 1.00 89.81 78 VAL A O 1
ATOM 642 N N . ASP A 1 79 ? 8.666 6.079 -0.431 1.00 90.81 79 ASP A N 1
ATOM 643 C CA . ASP A 1 79 ? 7.809 5.889 -1.589 1.00 90.81 79 ASP A CA 1
ATOM 644 C C . ASP A 1 79 ? 6.524 5.196 -1.143 1.00 90.81 79 ASP A C 1
ATOM 646 O O . ASP A 1 79 ? 6.574 4.179 -0.446 1.00 90.81 79 ASP A O 1
ATOM 650 N N . ALA A 1 80 ? 5.376 5.720 -1.566 1.00 93.31 80 ALA A N 1
ATOM 651 C CA . ALA A 1 80 ? 4.071 5.163 -1.243 1.00 93.31 80 ALA A CA 1
ATOM 652 C C . ALA A 1 80 ? 3.233 5.004 -2.511 1.00 93.31 80 ALA A C 1
ATOM 654 O O . ALA A 1 80 ? 3.066 5.946 -3.286 1.00 93.31 80 ALA A O 1
ATOM 655 N N . LEU A 1 81 ? 2.690 3.806 -2.720 1.00 93.81 81 LEU A N 1
ATOM 656 C CA . LEU A 1 81 ? 1.865 3.467 -3.873 1.00 93.81 81 LEU A CA 1
ATOM 657 C C . LEU A 1 81 ? 0.559 2.824 -3.414 1.00 93.81 81 LEU A C 1
ATOM 659 O O . LEU A 1 81 ? 0.535 2.003 -2.500 1.00 93.81 81 LEU A O 1
ATOM 663 N N . TYR A 1 82 ? -0.521 3.126 -4.121 1.00 94.88 82 TYR A N 1
ATOM 664 C CA . TYR A 1 82 ? -1.756 2.357 -4.083 1.00 94.88 82 TYR A CA 1
ATOM 665 C C . TYR A 1 82 ? -1.832 1.446 -5.309 1.00 94.88 82 TYR A C 1
ATOM 667 O O . TYR A 1 82 ? -1.646 1.901 -6.439 1.00 94.88 82 TYR A O 1
ATOM 675 N N . LEU A 1 83 ? -2.109 0.161 -5.087 1.00 94.69 83 LEU A N 1
ATOM 676 C CA . LEU A 1 83 ? -2.223 -0.866 -6.117 1.00 94.69 83 LEU A CA 1
ATOM 677 C C . LEU A 1 83 ? -3.645 -1.426 -6.111 1.00 94.69 83 LEU A C 1
ATOM 679 O O . LEU A 1 83 ? -4.119 -1.946 -5.102 1.00 94.69 83 LEU A O 1
ATOM 683 N N . HIS A 1 84 ? -4.308 -1.366 -7.263 1.00 94.81 84 HIS A N 1
ATOM 684 C CA . HIS A 1 84 ? -5.637 -1.938 -7.454 1.00 94.81 84 HIS A CA 1
ATOM 685 C C . HIS A 1 84 ? -5.593 -3.104 -8.436 1.00 94.81 84 HIS A C 1
ATOM 687 O O . HIS A 1 84 ? -5.433 -2.886 -9.643 1.00 94.81 84 HIS A O 1
ATOM 693 N N . VAL A 1 85 ? -5.808 -4.324 -7.949 1.00 94.12 85 VAL A N 1
ATOM 694 C CA . VAL A 1 85 ? -5.973 -5.525 -8.773 1.00 94.12 85 VAL A CA 1
ATOM 695 C C . VAL A 1 85 ? -7.368 -5.508 -9.391 1.00 94.12 85 VAL A C 1
ATOM 697 O O . VAL A 1 85 ? -8.391 -5.590 -8.712 1.00 94.12 85 VAL A O 1
ATOM 700 N N . SER A 1 86 ? -7.414 -5.408 -10.717 1.00 91.94 86 SER A N 1
ATOM 701 C CA . SER A 1 86 ? -8.669 -5.395 -11.476 1.00 91.94 86 SER A CA 1
ATOM 702 C C . SER A 1 86 ? -9.018 -6.748 -12.086 1.00 91.94 86 SER A C 1
ATOM 704 O O . SER A 1 86 ? -10.198 -7.050 -12.258 1.00 91.94 86 SER A O 1
ATOM 706 N N . ARG A 1 87 ? -8.006 -7.551 -12.433 1.00 91.88 87 ARG A N 1
ATOM 707 C CA . ARG A 1 87 ? -8.156 -8.882 -13.033 1.00 91.88 87 ARG A CA 1
ATOM 708 C C . ARG A 1 87 ? -6.868 -9.691 -12.893 1.00 91.88 87 ARG A C 1
ATOM 710 O O . ARG A 1 87 ? -5.797 -9.100 -12.795 1.00 91.88 87 ARG A O 1
ATOM 717 N N . ALA A 1 88 ? -6.981 -11.010 -13.008 1.00 91.00 88 ALA A N 1
ATOM 718 C CA . ALA A 1 88 ? -5.848 -11.907 -13.206 1.00 91.00 88 ALA A CA 1
ATOM 719 C C . ALA A 1 88 ? -5.686 -12.228 -14.702 1.00 91.00 88 ALA A C 1
ATOM 721 O O . ALA A 1 88 ? -6.681 -12.492 -15.382 1.00 91.00 88 ALA A O 1
ATOM 722 N N . VAL A 1 89 ? -4.459 -12.237 -15.221 1.00 89.38 89 VAL A N 1
ATOM 723 C CA . VAL A 1 89 ? -4.138 -12.701 -16.582 1.00 89.38 89 VAL A CA 1
ATOM 724 C C . VAL A 1 89 ? -3.002 -13.712 -16.469 1.00 89.38 89 VAL A C 1
ATOM 726 O O . VAL A 1 89 ? -1.919 -13.360 -16.022 1.00 89.38 89 VAL A O 1
ATOM 729 N N . HIS A 1 90 ? -3.260 -14.976 -16.820 1.00 87.88 90 HIS A N 1
ATOM 730 C CA . HIS A 1 90 ? -2.302 -16.084 -16.647 1.00 87.88 90 HIS A CA 1
ATOM 731 C C . HIS A 1 90 ? -1.715 -16.191 -15.225 1.00 87.88 90 HIS A C 1
ATOM 733 O O . HIS A 1 90 ? -0.543 -16.489 -15.055 1.00 87.88 90 HIS A O 1
ATOM 739 N N . GLY A 1 91 ? -2.529 -15.922 -14.199 1.00 84.81 91 GLY A N 1
ATOM 740 C CA . GLY A 1 91 ? -2.087 -15.927 -12.798 1.00 84.81 91 GLY A CA 1
ATOM 741 C C . GLY A 1 91 ? -1.452 -14.617 -12.322 1.00 84.81 91 GLY A C 1
ATOM 742 O O . GLY A 1 91 ? -1.375 -14.404 -11.118 1.00 84.81 91 GLY A O 1
ATOM 743 N N . HIS A 1 92 ? -1.104 -13.696 -13.225 1.00 89.06 92 HIS A N 1
ATOM 744 C CA . HIS A 1 92 ? -0.519 -12.407 -12.862 1.00 89.06 92 HIS A CA 1
ATOM 745 C C . HIS A 1 92 ? -1.593 -11.356 -12.533 1.00 89.06 92 HIS A C 1
ATOM 747 O O . HIS A 1 92 ? -2.593 -11.250 -13.258 1.00 89.06 92 HIS A O 1
ATOM 753 N N . PRO A 1 93 ? -1.401 -10.544 -11.480 1.00 94.19 93 PRO A N 1
ATOM 754 C CA . PRO A 1 93 ? -2.338 -9.501 -11.084 1.00 94.19 93 PRO A CA 1
ATOM 755 C C . PRO A 1 93 ? -2.194 -8.258 -11.975 1.00 94.19 93 PRO A C 1
ATOM 757 O O . PRO A 1 93 ? -1.186 -7.553 -11.956 1.00 94.19 93 PRO A O 1
ATOM 760 N N . PHE A 1 94 ? -3.245 -7.949 -12.737 1.00 92.94 94 PHE A N 1
ATOM 761 C CA . PHE A 1 94 ? -3.320 -6.779 -13.614 1.00 92.94 94 PHE A CA 1
ATOM 762 C C . PHE A 1 94 ? -4.227 -5.696 -13.039 1.00 92.94 94 PHE A C 1
ATOM 764 O O . PHE A 1 94 ? -5.363 -5.938 -12.607 1.00 92.94 94 PHE A O 1
ATOM 771 N N . GLY A 1 95 ? -3.768 -4.453 -13.115 1.00 91.94 95 GLY A N 1
ATOM 772 C CA . GLY A 1 95 ? -4.347 -3.393 -12.316 1.00 91.94 95 GLY A CA 1
ATOM 773 C C . GLY A 1 95 ? -3.981 -1.977 -12.713 1.00 91.94 95 GLY A C 1
ATOM 774 O O . GLY A 1 95 ? -3.605 -1.682 -13.849 1.00 91.94 95 GLY A O 1
ATOM 775 N N . SER A 1 96 ? -4.188 -1.087 -11.753 1.00 89.69 96 SER A N 1
ATOM 776 C CA . SER A 1 96 ? -3.749 0.306 -11.801 1.00 89.69 96 SER A CA 1
ATOM 777 C C . SER A 1 96 ? -2.908 0.623 -10.575 1.00 89.69 96 SER A C 1
ATOM 779 O O . SER A 1 96 ? -3.145 0.052 -9.510 1.00 89.69 96 SER A O 1
ATOM 781 N N . VAL A 1 97 ? -1.976 1.555 -10.746 1.00 89.88 97 VAL A N 1
ATOM 782 C CA . VAL A 1 97 ? -1.120 2.069 -9.679 1.00 89.88 97 VAL A CA 1
ATOM 783 C C . VAL A 1 97 ? -1.322 3.573 -9.565 1.00 89.88 97 VAL A C 1
ATOM 785 O O . VAL A 1 97 ? -1.463 4.264 -10.577 1.00 89.88 97 VAL A O 1
ATOM 788 N N . THR A 1 98 ? -1.343 4.065 -8.335 1.00 89.19 98 THR A N 1
ATOM 789 C CA . THR A 1 98 ? -1.403 5.489 -8.010 1.00 89.19 98 THR A CA 1
ATOM 790 C C . THR A 1 98 ? -0.240 5.792 -7.077 1.00 89.19 98 THR A C 1
ATOM 792 O O . THR A 1 98 ? -0.118 5.152 -6.035 1.00 89.19 98 THR A O 1
ATOM 795 N N . VAL A 1 99 ? 0.621 6.744 -7.440 1.00 87.75 99 VAL A N 1
ATOM 796 C CA . VAL A 1 99 ? 1.642 7.256 -6.513 1.00 87.75 99 VAL A CA 1
ATOM 797 C C . VAL A 1 99 ? 0.950 8.147 -5.494 1.00 87.75 99 VAL A C 1
ATOM 799 O O . VAL A 1 99 ? 0.114 8.978 -5.852 1.00 87.75 99 VAL A O 1
ATOM 802 N N . LEU A 1 100 ? 1.273 7.940 -4.226 1.00 89.75 100 LEU A N 1
ATOM 803 C CA . LEU A 1 100 ? 0.698 8.666 -3.110 1.00 89.75 100 LEU A CA 1
ATOM 804 C C . LEU A 1 100 ? 1.701 9.685 -2.578 1.00 89.75 100 LEU A C 1
ATOM 806 O O . LEU A 1 100 ? 2.903 9.433 -2.532 1.00 89.75 100 LEU A O 1
ATOM 810 N N . ASP A 1 101 ? 1.180 10.807 -2.092 1.00 88.88 101 ASP A N 1
ATOM 811 C CA . ASP A 1 101 ? 1.903 11.616 -1.120 1.00 88.88 101 ASP A CA 1
ATOM 812 C C . ASP A 1 101 ? 1.940 10.829 0.196 1.00 88.88 101 ASP A C 1
ATOM 814 O O . ASP A 1 101 ? 0.903 10.614 0.839 1.00 88.88 101 ASP A O 1
ATOM 818 N N . TYR A 1 102 ? 3.131 10.356 0.571 1.00 91.69 102 TYR A N 1
ATOM 819 C CA . TYR A 1 102 ? 3.308 9.573 1.788 1.00 91.69 102 TYR A CA 1
ATOM 820 C C . TYR A 1 102 ? 2.817 10.335 3.020 1.00 91.69 102 TYR A C 1
ATOM 822 O O . TYR A 1 102 ? 2.038 9.775 3.789 1.00 91.69 102 TYR A O 1
ATOM 830 N N . ALA A 1 103 ? 3.199 11.604 3.186 1.00 91.31 103 ALA A N 1
ATOM 831 C CA . ALA A 1 103 ? 2.858 12.383 4.372 1.00 91.31 103 ALA A CA 1
ATOM 832 C C . ALA A 1 103 ? 1.342 12.563 4.496 1.00 91.31 103 ALA A C 1
ATOM 834 O O . ALA A 1 103 ? 0.777 12.314 5.563 1.00 91.31 103 ALA A O 1
ATOM 835 N N . ALA A 1 104 ? 0.671 12.903 3.392 1.00 92.31 104 ALA A N 1
ATOM 836 C CA . ALA A 1 104 ? -0.783 13.022 3.372 1.00 92.31 104 ALA A CA 1
ATOM 837 C C . ALA A 1 104 ? -1.469 11.673 3.652 1.00 92.31 104 ALA A C 1
ATOM 839 O O . ALA A 1 104 ? -2.403 11.612 4.449 1.00 92.31 104 ALA A O 1
ATOM 840 N N . SER A 1 105 ? -0.999 10.580 3.039 1.00 94.81 105 SER A N 1
ATOM 841 C CA . SER A 1 105 ? -1.587 9.247 3.237 1.00 94.81 105 SER A CA 1
ATOM 842 C C . SER A 1 105 ? -1.363 8.692 4.648 1.00 94.81 105 SER A C 1
ATOM 844 O O . SER A 1 105 ? -2.250 8.051 5.204 1.00 94.81 105 SER A O 1
ATOM 846 N N . ALA A 1 106 ? -0.201 8.950 5.250 1.00 95.69 106 ALA A N 1
ATOM 847 C CA . ALA A 1 106 ? 0.124 8.526 6.604 1.00 95.69 106 ALA A CA 1
ATOM 848 C C . ALA A 1 106 ? -0.667 9.328 7.642 1.00 95.69 106 ALA A C 1
ATOM 850 O O . ALA A 1 106 ? -1.217 8.733 8.564 1.00 95.69 106 ALA A O 1
ATOM 851 N N . GLN A 1 107 ? -0.806 10.646 7.458 1.00 96.00 107 GLN A N 1
ATOM 852 C CA . GLN A 1 107 ? -1.660 11.478 8.310 1.00 96.00 107 GLN A CA 1
ATOM 853 C C . GLN A 1 107 ? -3.132 11.052 8.226 1.00 96.00 107 GLN A C 1
ATOM 855 O O . GLN A 1 107 ? -3.845 11.038 9.229 1.00 96.00 107 GLN A O 1
ATOM 860 N N . ASP A 1 108 ? -3.595 10.690 7.030 1.00 96.19 108 ASP A N 1
ATOM 861 C CA . ASP A 1 108 ? -4.943 10.174 6.816 1.00 96.19 108 ASP A CA 1
ATOM 862 C C . ASP A 1 108 ? -5.162 8.836 7.547 1.00 96.19 108 ASP A C 1
ATOM 864 O O . ASP A 1 108 ? -6.140 8.686 8.284 1.00 96.19 108 ASP A O 1
ATOM 868 N N . ALA A 1 109 ? -4.221 7.896 7.414 1.00 96.50 109 ALA A N 1
ATOM 869 C CA . ALA A 1 109 ? -4.250 6.618 8.123 1.00 96.50 109 ALA A CA 1
ATOM 870 C C . ALA A 1 109 ? -4.202 6.791 9.647 1.00 96.50 109 ALA A C 1
ATOM 872 O O . ALA A 1 109 ? -4.984 6.157 10.349 1.00 96.50 109 ALA A O 1
ATOM 873 N N . GLU A 1 110 ? -3.345 7.671 10.168 1.00 95.75 110 GLU A N 1
ATOM 874 C CA . GLU A 1 110 ? -3.265 7.967 11.604 1.00 95.75 110 GLU A CA 1
ATOM 875 C C . GLU A 1 110 ? -4.586 8.541 12.134 1.00 95.75 110 GLU A C 1
ATOM 877 O O . GLU A 1 110 ? -5.101 8.103 13.162 1.00 95.75 110 GLU A O 1
ATOM 882 N N . ARG A 1 111 ? -5.178 9.495 11.409 1.00 95.56 111 ARG A N 1
ATOM 883 C CA . ARG A 1 111 ? -6.391 10.195 11.843 1.00 95.56 111 ARG A CA 1
ATOM 884 C C . ARG A 1 111 ? -7.641 9.320 11.825 1.00 95.56 111 ARG A C 1
ATOM 886 O O . ARG A 1 111 ? -8.554 9.553 12.619 1.00 95.56 111 ARG A O 1
ATOM 893 N N . PHE A 1 112 ? -7.728 8.387 10.882 1.00 95.94 112 PHE A N 1
ATOM 894 C CA . PHE A 1 112 ? -8.964 7.659 10.592 1.00 95.94 112 PHE A CA 1
ATOM 895 C C . PHE A 1 112 ? -8.872 6.147 10.802 1.00 95.94 112 PHE A C 1
ATOM 897 O O . PHE A 1 112 ? -9.830 5.438 10.482 1.00 95.94 112 PHE A O 1
ATOM 904 N N . ALA A 1 113 ? -7.765 5.647 11.354 1.00 94.75 113 ALA A N 1
ATOM 905 C CA . ALA A 1 113 ? -7.674 4.258 11.772 1.00 94.75 113 ALA A CA 1
ATOM 906 C C . ALA A 1 113 ? -8.775 3.928 12.791 1.00 94.75 113 ALA A C 1
ATOM 908 O O . ALA A 1 113 ? -8.961 4.616 13.798 1.00 94.75 113 ALA A O 1
ATOM 909 N N . ALA A 1 114 ? -9.523 2.865 12.518 1.00 94.69 114 ALA A N 1
ATOM 910 C CA . ALA A 1 114 ? -10.612 2.408 13.366 1.00 94.69 114 ALA A CA 1
ATOM 911 C C . ALA A 1 114 ? -10.154 1.270 14.281 1.00 94.69 114 ALA A C 1
ATOM 913 O O . ALA A 1 114 ? -9.192 0.568 13.982 1.00 94.69 114 ALA A O 1
ATOM 914 N N . ARG A 1 115 ? -10.874 1.031 15.381 1.00 93.19 115 ARG A N 1
ATOM 915 C CA . ARG A 1 115 ? -10.552 -0.067 16.312 1.00 93.19 115 ARG A CA 1
ATOM 916 C C . ARG A 1 115 ? -10.930 -1.434 15.759 1.00 93.19 115 ARG A C 1
ATOM 918 O O . ARG A 1 115 ? -10.378 -2.447 16.175 1.00 93.19 115 ARG A O 1
ATOM 925 N N . THR A 1 116 ? -11.893 -1.476 14.841 1.00 93.50 116 THR A N 1
ATOM 926 C CA . THR A 1 116 ? -12.371 -2.717 14.233 1.00 93.50 116 THR A CA 1
ATOM 927 C C . THR A 1 116 ? -12.478 -2.597 12.718 1.00 93.50 116 THR A C 1
ATOM 929 O O . THR A 1 116 ? -12.769 -1.530 12.174 1.00 93.50 116 THR A O 1
ATOM 932 N N . ARG A 1 117 ? -12.347 -3.731 12.015 1.00 91.44 117 ARG A N 1
ATOM 933 C CA . ARG A 1 117 ? -12.549 -3.780 10.556 1.00 91.44 117 ARG A CA 1
ATOM 934 C C . ARG A 1 117 ? -13.932 -3.271 10.145 1.00 91.44 117 ARG A C 1
ATOM 936 O O . ARG A 1 117 ? -14.054 -2.545 9.166 1.00 91.44 117 ARG A O 1
ATOM 943 N N . ARG A 1 118 ? -14.978 -3.594 10.916 1.00 92.44 118 ARG A N 1
ATOM 944 C CA . ARG A 1 118 ? -16.357 -3.156 10.630 1.00 92.44 118 ARG A CA 1
ATOM 945 C C . ARG A 1 118 ? -16.485 -1.632 10.612 1.00 92.44 118 ARG A C 1
ATOM 947 O O . ARG A 1 118 ? -17.188 -1.097 9.758 1.00 92.44 118 ARG A O 1
ATOM 954 N N . GLU A 1 119 ? -15.812 -0.953 11.533 1.00 92.25 119 GLU A N 1
ATOM 955 C CA . GLU A 1 119 ? -15.782 0.510 11.608 1.00 92.25 119 GLU A CA 1
ATOM 956 C C . GLU A 1 119 ? -14.914 1.128 10.505 1.00 92.25 119 GLU A C 1
ATOM 958 O O . GLU A 1 119 ? -15.255 2.192 9.993 1.00 92.25 119 GLU A O 1
ATOM 963 N N . ALA A 1 120 ? -13.840 0.449 10.086 1.00 92.06 120 ALA A N 1
ATOM 964 C CA . ALA A 1 120 ? -12.966 0.917 9.010 1.00 92.06 120 ALA A CA 1
ATOM 965 C C . ALA A 1 120 ? -13.649 0.887 7.628 1.00 92.06 120 ALA A C 1
ATOM 967 O O . ALA A 1 120 ? -13.367 1.738 6.785 1.00 92.06 120 ALA A O 1
ATOM 968 N N . VAL A 1 121 ? -14.571 -0.053 7.373 1.00 93.00 121 VAL A N 1
ATOM 969 C CA . VAL A 1 121 ? -15.158 -0.301 6.035 1.00 93.00 121 VAL A CA 1
ATOM 970 C C . VAL A 1 121 ? -15.687 0.955 5.321 1.00 93.00 121 VAL A C 1
ATOM 972 O O . VAL A 1 121 ? -15.332 1.152 4.154 1.00 93.00 121 VAL A O 1
ATOM 975 N N . PRO A 1 122 ? -16.534 1.815 5.927 1.00 93.44 122 PRO A N 1
ATOM 976 C CA . PRO A 1 122 ? -17.045 3.002 5.241 1.00 93.44 122 PRO A CA 1
ATOM 977 C C . PRO A 1 122 ? -15.924 3.964 4.840 1.00 93.44 122 PRO A C 1
ATOM 979 O O . PRO A 1 122 ? -15.952 4.531 3.744 1.00 93.44 122 PRO A O 1
ATOM 982 N N . TYR A 1 123 ? -14.923 4.107 5.709 1.00 93.44 123 TYR A N 1
ATOM 983 C CA . TYR A 1 123 ? -13.767 4.955 5.470 1.00 93.44 123 TYR A CA 1
ATOM 984 C C . TYR A 1 123 ? -12.885 4.397 4.351 1.00 93.44 123 TYR A C 1
ATOM 986 O O . TYR A 1 123 ? -12.613 5.089 3.369 1.00 93.44 123 TYR A O 1
ATOM 994 N N . VAL A 1 124 ? -12.525 3.116 4.448 1.00 94.81 124 VAL A N 1
ATOM 995 C CA . VAL A 1 124 ? -11.720 2.394 3.456 1.00 94.81 124 VAL A CA 1
ATOM 996 C C . VAL A 1 124 ? -12.364 2.474 2.073 1.00 94.81 124 VAL A C 1
ATOM 998 O O . VAL A 1 124 ? -11.699 2.783 1.089 1.00 94.81 124 VAL A O 1
ATOM 1001 N N . ARG A 1 125 ? -13.688 2.306 1.969 1.00 94.62 125 ARG A N 1
ATOM 1002 C CA . ARG A 1 125 ? -14.400 2.482 0.690 1.00 94.62 125 ARG A CA 1
ATOM 1003 C C . ARG A 1 125 ? -14.231 3.888 0.118 1.00 94.62 125 ARG A C 1
ATOM 1005 O O . ARG A 1 125 ? -14.072 4.033 -1.096 1.00 94.62 125 ARG A O 1
ATOM 1012 N N . ARG A 1 126 ? -14.273 4.920 0.967 1.00 94.00 126 ARG A N 1
ATOM 1013 C CA . ARG A 1 126 ? -14.062 6.310 0.541 1.00 94.00 126 ARG A CA 1
ATOM 1014 C C . ARG A 1 126 ? -12.636 6.515 0.039 1.00 94.00 126 ARG A C 1
ATOM 1016 O O . ARG A 1 126 ? -12.471 7.099 -1.031 1.00 94.00 126 ARG A O 1
ATOM 1023 N N . VAL A 1 127 ? -11.634 6.026 0.771 1.00 93.44 127 VAL A N 1
ATOM 1024 C CA . VAL A 1 127 ? -10.227 6.238 0.407 1.00 93.44 127 VAL A CA 1
ATOM 1025 C C . VAL A 1 127 ? -9.835 5.456 -0.846 1.00 93.44 127 VAL A C 1
ATOM 1027 O O . VAL A 1 127 ? -9.253 6.026 -1.763 1.00 93.44 127 VAL A O 1
ATOM 1030 N N . VAL A 1 128 ? -10.276 4.201 -0.971 1.00 93.50 128 VAL A N 1
ATOM 1031 C CA . VAL A 1 128 ? -10.085 3.391 -2.183 1.00 93.50 128 VAL A CA 1
ATOM 1032 C C . VAL A 1 128 ? -10.708 4.088 -3.387 1.00 93.50 128 VAL A C 1
ATOM 1034 O O . VAL A 1 128 ? -10.079 4.206 -4.437 1.00 93.50 128 VAL A O 1
ATOM 1037 N N . ARG A 1 129 ? -11.932 4.617 -3.251 1.00 92.06 129 ARG A N 1
ATOM 1038 C CA . ARG A 1 129 ? -12.554 5.402 -4.324 1.00 92.06 129 ARG A CA 1
ATOM 1039 C C . ARG A 1 129 ? -11.704 6.623 -4.678 1.00 92.06 129 ARG A C 1
ATOM 1041 O O . ARG A 1 129 ? -11.494 6.866 -5.860 1.00 92.06 129 ARG A O 1
ATOM 1048 N N . HIS A 1 130 ? -11.209 7.351 -3.679 1.00 89.69 130 HIS A N 1
ATOM 1049 C CA . HIS A 1 130 ? -10.376 8.535 -3.873 1.00 89.69 130 HIS A CA 1
ATOM 1050 C C . HIS A 1 130 ? -9.073 8.218 -4.630 1.00 89.69 130 HIS A C 1
ATOM 1052 O O . HIS A 1 130 ? -8.806 8.862 -5.651 1.00 89.69 130 HIS A O 1
ATOM 1058 N N . TYR A 1 131 ? -8.327 7.187 -4.214 1.00 89.12 131 TYR A N 1
ATOM 1059 C CA . TYR A 1 131 ? -7.077 6.759 -4.861 1.00 89.12 131 TYR A CA 1
ATOM 1060 C C . TYR A 1 131 ? -7.285 6.196 -6.266 1.00 89.12 131 TYR A C 1
ATOM 1062 O O . TYR A 1 131 ? -6.428 6.357 -7.131 1.00 89.12 131 TYR A O 1
ATOM 1070 N N . ARG A 1 132 ? -8.449 5.596 -6.535 1.00 84.06 132 ARG A N 1
ATOM 1071 C CA . ARG A 1 132 ? -8.820 5.156 -7.887 1.00 84.06 132 ARG A CA 1
ATOM 1072 C C . ARG A 1 132 ? -9.174 6.310 -8.821 1.00 84.06 132 ARG A C 1
ATOM 1074 O O . ARG A 1 132 ? -9.119 6.112 -10.033 1.00 84.06 132 ARG A O 1
ATOM 1081 N N . THR A 1 133 ? -9.579 7.467 -8.293 1.00 74.19 133 THR A N 1
ATOM 1082 C CA . THR A 1 133 ? -9.997 8.635 -9.093 1.00 74.19 133 THR A CA 1
ATOM 1083 C C . THR A 1 133 ? -8.905 9.683 -9.311 1.00 74.19 133 THR A C 1
ATOM 1085 O O . THR A 1 133 ? -9.019 10.448 -10.263 1.00 74.19 133 THR A O 1
ATOM 1088 N N . HIS A 1 134 ? -7.861 9.724 -8.476 1.00 63.59 134 HIS A N 1
ATOM 1089 C CA . HIS A 1 134 ? -6.713 10.623 -8.657 1.00 63.59 134 HIS A CA 1
ATOM 1090 C C . HIS A 1 134 ? -5.587 9.940 -9.442 1.00 63.59 134 HIS A C 1
ATOM 1092 O O . HIS A 1 134 ? -5.448 8.723 -9.365 1.00 63.59 134 HIS A O 1
ATOM 1098 N N . VAL A 1 135 ? -4.858 10.754 -10.225 1.00 55.66 135 VAL A N 1
ATOM 1099 C CA . VAL A 1 135 ? -3.753 10.435 -11.157 1.00 55.66 135 VAL A CA 1
ATOM 1100 C C . VAL A 1 135 ? -3.423 8.944 -11.231 1.00 55.66 135 VAL A C 1
ATOM 1102 O O . VAL A 1 135 ? -2.541 8.428 -10.548 1.00 55.66 135 VAL A O 1
ATOM 1105 N N . GLN A 1 136 ? -4.161 8.250 -12.095 1.00 55.06 136 GLN A N 1
ATOM 1106 C CA . GLN A 1 136 ? -3.818 6.892 -12.475 1.00 55.06 136 GLN A CA 1
ATOM 1107 C C . GLN A 1 136 ? -2.553 6.965 -13.316 1.00 55.06 136 GLN A C 1
ATOM 1109 O O . GLN A 1 136 ? -2.539 7.620 -14.360 1.00 55.06 136 GLN A O 1
ATOM 1114 N N . ILE A 1 137 ? -1.509 6.267 -12.889 1.00 54.09 137 ILE A N 1
ATOM 1115 C CA . ILE A 1 137 ? -0.378 5.971 -13.757 1.00 54.09 137 ILE A CA 1
ATOM 1116 C C . ILE A 1 137 ? -0.935 5.098 -14.878 1.00 54.09 137 ILE A C 1
ATOM 1118 O O . ILE A 1 137 ? -1.236 3.914 -14.698 1.00 54.09 137 ILE A O 1
ATOM 1122 N N . GLY A 1 138 ? -1.182 5.734 -16.021 1.00 48.25 138 GLY A N 1
ATOM 1123 C CA . GLY A 1 138 ? -1.805 5.108 -17.178 1.00 48.25 138 GLY A CA 1
ATOM 1124 C C . GLY A 1 138 ? -0.849 4.168 -17.903 1.00 48.25 138 GLY A C 1
ATOM 1125 O O . GLY A 1 138 ? -1.312 3.306 -18.651 1.00 48.25 138 GLY A O 1
ATOM 1126 N N . SER A 1 139 ? 0.459 4.318 -17.672 1.00 56.34 139 SER A N 1
ATOM 1127 C CA . SER A 1 139 ? 1.522 3.553 -18.310 1.00 56.34 139 SER A CA 1
ATOM 1128 C C . SER A 1 139 ? 2.776 3.423 -17.437 1.00 56.34 139 SER A C 1
ATOM 1130 O O . SER A 1 139 ? 3.058 4.258 -16.581 1.00 56.34 139 SER A O 1
ATOM 1132 N N . THR A 1 140 ? 3.586 2.404 -17.720 1.00 58.03 140 THR A N 1
ATOM 1133 C CA . THR A 1 140 ? 4.926 2.222 -17.144 1.00 58.03 140 THR A CA 1
ATOM 1134 C C . THR A 1 140 ? 5.823 3.458 -17.327 1.00 58.03 140 THR A C 1
ATOM 1136 O O . THR A 1 140 ? 6.642 3.754 -16.466 1.00 58.03 140 THR A O 1
ATOM 1139 N N . LEU A 1 141 ? 5.646 4.225 -18.410 1.00 56.12 141 LEU A N 1
ATOM 1140 C CA . LEU A 1 141 ? 6.415 5.446 -18.687 1.00 56.12 141 LEU A CA 1
ATOM 1141 C C . LEU A 1 141 ? 6.063 6.603 -17.744 1.00 56.12 141 LEU A C 1
ATOM 1143 O O . LEU A 1 141 ? 6.961 7.327 -17.315 1.00 56.12 141 LEU A O 1
ATOM 1147 N N . ASP A 1 142 ? 4.788 6.748 -17.379 1.00 61.81 142 ASP A N 1
ATO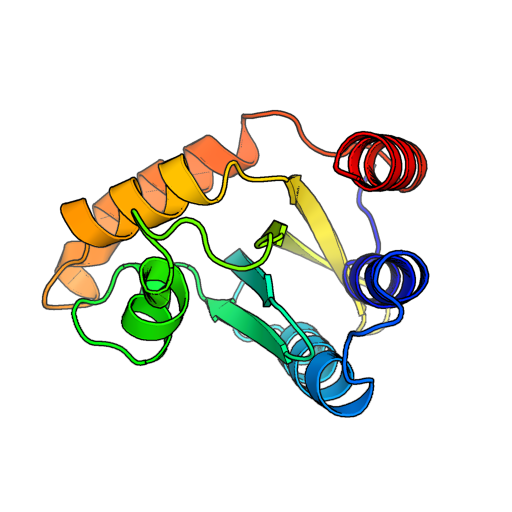M 1148 C CA . ASP A 1 142 ? 4.360 7.747 -16.393 1.00 61.81 142 ASP A CA 1
ATOM 1149 C C . ASP A 1 142 ? 4.940 7.416 -15.015 1.00 61.81 142 ASP A C 1
ATOM 1151 O O . ASP A 1 142 ? 5.397 8.303 -14.296 1.00 61.81 142 ASP A O 1
ATOM 1155 N N . PHE A 1 143 ? 5.008 6.121 -14.684 1.00 65.31 143 PHE A N 1
ATOM 1156 C CA . PHE A 1 143 ? 5.636 5.653 -13.452 1.00 65.31 143 PHE A CA 1
ATOM 1157 C C . PHE A 1 143 ? 7.126 5.980 -13.418 1.00 65.31 143 PHE A C 1
ATOM 1159 O O . PHE A 1 143 ? 7.613 6.561 -12.454 1.00 65.31 143 PHE A O 1
ATOM 1166 N N . ILE A 1 144 ? 7.838 5.674 -14.506 1.00 65.19 144 ILE A N 1
ATOM 1167 C CA . ILE A 1 144 ? 9.261 5.986 -14.665 1.00 65.19 144 ILE A CA 1
ATOM 1168 C C . ILE A 1 144 ? 9.511 7.488 -14.516 1.00 65.19 144 ILE A C 1
ATOM 1170 O O . ILE A 1 144 ? 10.474 7.887 -13.865 1.00 65.19 144 ILE A O 1
ATOM 1174 N N . LYS A 1 145 ? 8.663 8.333 -15.111 1.00 63.59 145 LYS A N 1
ATOM 1175 C CA . LYS A 1 145 ? 8.804 9.788 -15.011 1.00 63.59 145 LYS A CA 1
ATOM 1176 C C . LYS A 1 145 ? 8.665 10.258 -13.561 1.00 63.59 145 LYS A C 1
ATOM 1178 O O . LYS A 1 145 ? 9.545 10.964 -13.076 1.00 63.59 145 LYS A O 1
ATOM 1183 N N . ILE A 1 146 ? 7.645 9.775 -12.850 1.00 66.00 146 ILE A N 1
ATOM 1184 C CA . ILE A 1 146 ? 7.428 10.100 -11.434 1.00 66.00 146 ILE A CA 1
ATOM 1185 C C . ILE A 1 146 ? 8.596 9.612 -10.566 1.00 66.00 146 ILE A C 1
ATOM 1187 O O . ILE A 1 146 ? 9.093 10.368 -9.734 1.00 66.00 146 ILE A O 1
ATOM 1191 N N . LEU A 1 147 ? 9.095 8.391 -10.787 1.00 65.75 147 LEU A N 1
ATOM 1192 C CA . LEU A 1 147 ? 10.223 7.827 -10.032 1.00 65.75 147 LEU A CA 1
ATOM 1193 C C . LEU A 1 147 ? 11.553 8.560 -10.260 1.00 65.75 147 LEU A C 1
ATOM 1195 O O . LEU A 1 147 ? 12.445 8.482 -9.411 1.00 65.75 147 LEU A O 1
ATOM 1199 N N . ARG A 1 148 ? 11.705 9.245 -11.401 1.00 62.12 148 ARG A N 1
ATOM 1200 C CA . ARG A 1 148 ? 12.885 10.065 -11.727 1.00 62.12 148 ARG A CA 1
ATOM 1201 C C . ARG A 1 148 ? 12.805 11.472 -11.140 1.00 62.12 148 ARG A C 1
ATOM 1203 O O . ARG A 1 148 ? 13.849 12.016 -10.800 1.00 62.12 148 ARG A O 1
ATOM 1210 N N . GLU A 1 149 ? 11.606 12.042 -11.042 1.00 63.28 149 GLU A N 1
ATOM 1211 C CA . GLU A 1 149 ? 11.358 13.387 -10.498 1.00 63.28 149 GLU A CA 1
ATOM 1212 C C . GLU A 1 149 ? 11.326 13.417 -8.958 1.00 63.28 149 GLU A C 1
ATOM 1214 O O . GLU A 1 149 ? 11.522 14.470 -8.367 1.00 63.28 149 GLU A O 1
ATOM 1219 N N . SER A 1 150 ? 11.132 12.265 -8.308 1.00 56.19 150 SER A N 1
ATOM 1220 C CA . SER A 1 150 ? 11.132 12.093 -6.842 1.00 56.19 150 SER A CA 1
ATOM 1221 C C . SER A 1 150 ? 12.527 11.834 -6.233 1.00 56.19 150 SER A C 1
ATOM 1223 O O . SER A 1 150 ? 12.621 11.340 -5.111 1.00 56.19 150 SER A O 1
ATOM 1225 N N . ARG A 1 151 ? 13.607 12.146 -6.968 1.00 49.16 151 ARG A N 1
ATOM 1226 C CA . ARG A 1 151 ? 15.001 12.061 -6.490 1.00 49.16 151 ARG A CA 1
ATOM 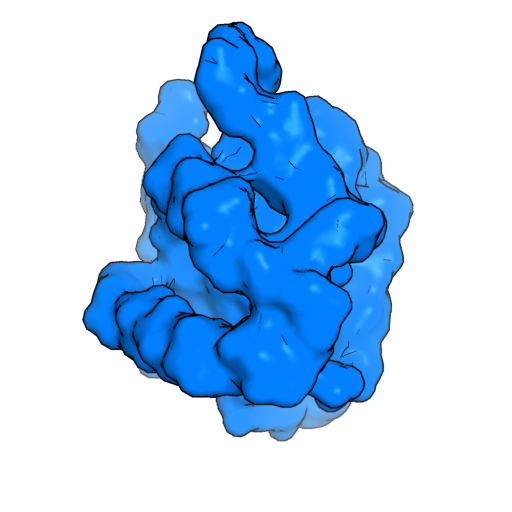1227 C C . ARG A 1 151 ? 15.432 13.274 -5.677 1.00 49.16 151 ARG A C 1
ATOM 1229 O O . ARG A 1 151 ? 15.092 14.402 -6.089 1.00 49.16 151 ARG A O 1
#

pLDDT: mean 87.9, std 12.17, range [48.25, 97.88]